Protein AF-A0A5N6MD51-F1 (afdb_monomer)

Sequence (150 aa):
MADLRFVHDHNMTAFLGEPSAKHSEFKSMIEGLILSPVNYAIMEYPLIVTSFIQDFWSTVEESTDADGNVNIVGRIQGQSITITEQIIRDCLHFGDKDTDPVELDQDLVNRTVYQMGHEGAYPPTEKKLLHPYWRYLAH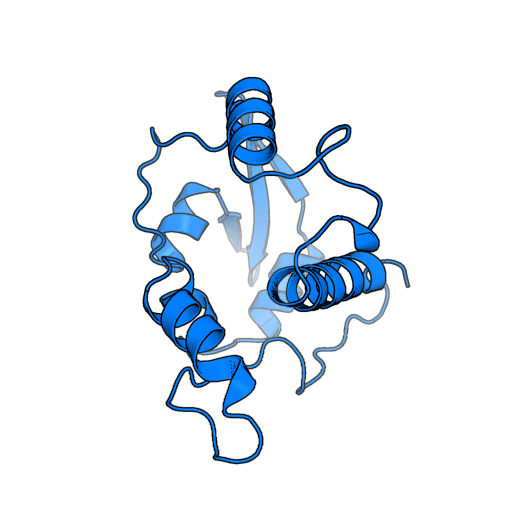VLLELISTSQG

Radius of gyration: 18.91 Å; Cα contacts (8 Å, |Δi|>4): 105; chains: 1; bounding box: 46×36×50 Å

Foldseek 3Di:
DPPDDDDPPPQDADDLDQDDPVPNVCRVVSVVCCPALQVQVRHPDDDDDPLQVCQFVVAWDWDADPVRFIWIWGDGPNHIDIHGPVNVCVVSVSVDDPPDDPDDDLVVVQVVCVVVVQDDHPPPPDLVSDDPVVSVVVVVVCVVVVVVPD

Mean predicted aligned error: 10.85 Å

pLDDT: mean 78.34, std 14.73, range [34.81, 95.31]

Solvent-accessible surface area (backbone atoms only — not comparable to full-atom values): 9387 Å² total; per-residue (Å²): 130,78,88,83,70,89,52,85,88,55,93,64,60,47,85,82,61,89,54,54,88,93,42,50,89,47,42,68,57,40,54,48,44,64,74,36,49,59,31,52,62,41,48,55,81,73,89,81,57,66,68,50,54,50,37,22,66,74,54,54,42,83,43,69,51,97,87,67,51,75,28,42,34,22,26,42,95,83,42,81,46,76,50,43,66,64,57,51,35,60,76,34,57,49,78,70,55,94,86,51,79,91,68,78,60,64,70,57,50,49,51,51,45,43,74,72,71,46,86,83,69,78,79,65,86,52,65,86,73,42,58,76,75,56,32,53,55,52,47,52,52,51,49,64,62,57,66,74,74,125

Nearest PDB structures (foldseek):
  5xy3-assembly1_k  TM=4.164E-01  e=5.180E-01  Trichomonas vaginalis
  4iuv-assembly1_B  TM=5.084E-01  e=2.355E+00  Arabidopsis thaliana
  2x5c-assembly2_B  TM=3.121E-01  e=1.422E+00  Pyrobaculum spherical virus
  8scb-assembly1_t  TM=2.545E-01  e=1.613E+00  Oryctolagus cuniculus

Organism: NCBI:txid192012

Secondary structure (DSSP, 8-state):
-------TTSS------PPPGGGGGGHHHHHHHHHSTTHHHHH------HHHHHHHHHT-EEEE-TTS-EEEEEEETTEEEEE-HHHHHHHTT----TTS-SS--HHHHHHHHHHTT--SSSS--SGGGS-HHHHHHHHHHHHHHHTT--

Structure (mmCIF, N/CA/C/O backbone):
data_AF-A0A5N6MD51-F1
#
_entry.id   AF-A0A5N6MD51-F1
#
loop_
_atom_site.group_PDB
_atom_site.id
_atom_site.type_symbol
_atom_site.label_atom_id
_atom_site.label_alt_id
_atom_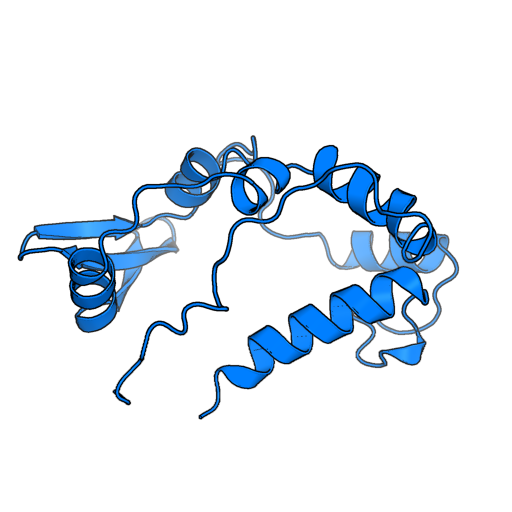site.label_comp_id
_atom_site.label_asym_id
_atom_site.label_entity_id
_atom_site.label_seq_id
_atom_site.pdbx_PDB_ins_code
_atom_site.Cartn_x
_atom_site.Cartn_y
_atom_site.Cartn_z
_atom_site.occupancy
_atom_site.B_iso_or_equiv
_atom_site.auth_seq_id
_atom_site.auth_comp_id
_atom_site.auth_asym_id
_atom_site.auth_atom_id
_atom_site.pdbx_PDB_model_num
ATOM 1 N N . MET A 1 1 ? -21.892 9.616 0.992 1.00 49.62 1 MET A N 1
ATOM 2 C CA . MET A 1 1 ? -20.849 8.861 0.272 1.00 49.62 1 MET A CA 1
ATOM 3 C C . MET A 1 1 ? -21.477 8.295 -0.982 1.00 49.62 1 MET A C 1
ATOM 5 O O . MET A 1 1 ? -22.558 7.727 -0.877 1.00 49.62 1 MET A O 1
ATOM 9 N N . ALA A 1 2 ? -20.873 8.541 -2.145 1.00 48.78 2 ALA A N 1
ATOM 10 C CA . ALA A 1 2 ? -21.286 7.899 -3.387 1.00 48.78 2 ALA A CA 1
ATOM 11 C C . ALA A 1 2 ? -21.229 6.369 -3.226 1.00 48.78 2 ALA A C 1
ATOM 13 O O . ALA A 1 2 ? -20.477 5.863 -2.394 1.00 48.78 2 ALA A O 1
ATOM 14 N N . ASP A 1 3 ? -22.057 5.657 -3.987 1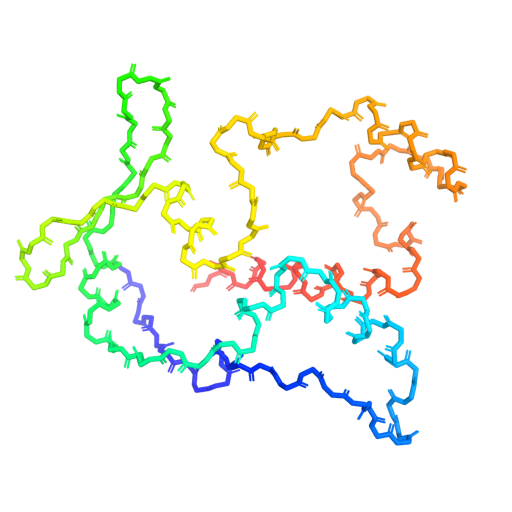.00 55.09 3 ASP A N 1
ATOM 15 C CA . ASP A 1 3 ? -22.122 4.194 -4.047 1.00 55.09 3 ASP A CA 1
ATOM 16 C C . ASP A 1 3 ? -20.775 3.651 -4.572 1.00 55.09 3 ASP A C 1
ATOM 18 O O . ASP A 1 3 ? -20.604 3.442 -5.773 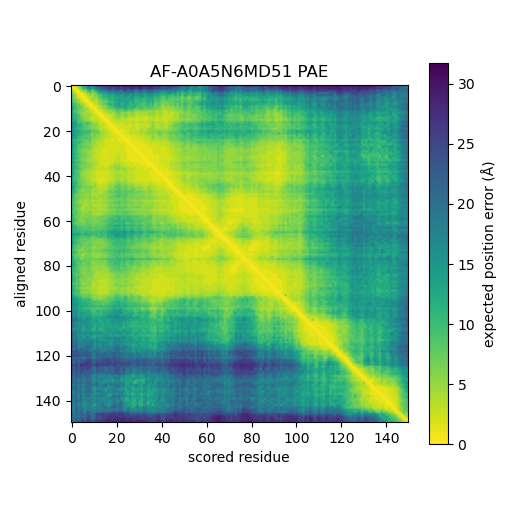1.00 55.09 3 ASP A O 1
ATOM 22 N N . LEU A 1 4 ? -19.775 3.529 -3.687 1.00 58.44 4 LEU A N 1
ATOM 23 C CA . LEU A 1 4 ? -18.434 3.040 -4.009 1.00 58.44 4 LEU A CA 1
ATOM 24 C C . LEU A 1 4 ? -18.545 1.563 -4.388 1.00 58.44 4 LEU A C 1
ATOM 26 O O . LEU A 1 4 ? -18.699 0.684 -3.537 1.00 58.44 4 LEU A O 1
ATOM 30 N N . ARG A 1 5 ? -18.500 1.289 -5.693 1.00 64.38 5 ARG A N 1
ATOM 31 C CA . ARG A 1 5 ? -18.560 -0.070 -6.232 1.00 64.38 5 ARG A CA 1
ATOM 32 C C . ARG A 1 5 ? -17.159 -0.623 -6.408 1.00 64.38 5 ARG A C 1
ATOM 34 O O . ARG A 1 5 ? -16.307 0.012 -7.022 1.00 64.38 5 ARG A O 1
ATOM 41 N N . PHE A 1 6 ? -16.959 -1.852 -5.944 1.00 64.56 6 PHE A N 1
ATOM 42 C CA . PHE A 1 6 ? -15.800 -2.635 -6.346 1.00 64.56 6 PHE A CA 1
ATOM 43 C C . PHE A 1 6 ? -15.907 -2.946 -7.835 1.00 64.56 6 PHE A C 1
ATOM 45 O O . PHE A 1 6 ? -16.772 -3.709 -8.268 1.00 64.56 6 PHE A O 1
ATOM 52 N N . VAL A 1 7 ? -15.034 -2.330 -8.623 1.00 71.38 7 VAL A N 1
ATOM 53 C CA . VAL A 1 7 ? -14.847 -2.693 -10.025 1.00 71.38 7 VAL A CA 1
ATOM 54 C C . VAL A 1 7 ? -13.905 -3.886 -10.053 1.00 71.38 7 VAL A C 1
ATOM 56 O O . VAL A 1 7 ? -12.814 -3.824 -9.497 1.00 71.38 7 VAL A O 1
ATOM 59 N N . HIS A 1 8 ? -14.328 -4.967 -10.702 1.00 66.12 8 HIS A N 1
ATOM 60 C CA . HIS A 1 8 ? -13.552 -6.206 -10.813 1.00 66.12 8 HIS A CA 1
ATOM 61 C C . HIS A 1 8 ? -12.150 -6.036 -11.426 1.00 66.12 8 HIS A C 1
ATOM 63 O O . HIS A 1 8 ? -11.263 -6.824 -11.123 1.00 66.12 8 HIS A O 1
ATOM 69 N N . ASP A 1 9 ? -11.955 -4.995 -12.238 1.00 69.94 9 ASP A N 1
ATOM 70 C CA . ASP A 1 9 ? -10.680 -4.671 -12.886 1.00 69.94 9 ASP A CA 1
ATOM 71 C C . ASP A 1 9 ? -9.747 -3.815 -12.003 1.00 69.94 9 ASP A C 1
ATOM 73 O O . ASP A 1 9 ? -8.621 -3.509 -12.394 1.00 69.94 9 ASP A O 1
ATOM 77 N N . HIS A 1 10 ? -10.196 -3.395 -10.815 1.00 66.00 10 HIS A N 1
ATOM 78 C CA . HIS A 1 10 ? -9.389 -2.648 -9.847 1.00 66.00 10 HIS A CA 1
ATOM 79 C C . HIS A 1 10 ? -8.916 -3.562 -8.712 1.00 66.00 10 HIS A C 1
ATOM 81 O O . HIS A 1 10 ? -9.602 -4.508 -8.333 1.00 66.00 10 HIS A O 1
ATOM 87 N N . ASN A 1 11 ? -7.739 -3.264 -8.151 1.00 67.06 11 ASN A N 1
ATOM 88 C CA . ASN A 1 11 ? -7.099 -4.048 -7.083 1.00 67.06 11 ASN A CA 1
ATOM 89 C C . ASN A 1 11 ? -6.838 -5.520 -7.455 1.00 67.06 11 ASN A C 1
ATOM 91 O O . ASN A 1 11 ? -6.854 -6.399 -6.595 1.00 67.06 11 ASN A O 1
ATOM 95 N N . MET A 1 12 ? -6.611 -5.795 -8.742 1.00 75.75 12 MET A N 1
ATOM 96 C CA . MET A 1 12 ? -6.162 -7.107 -9.191 1.00 75.75 12 MET A CA 1
ATOM 97 C C . MET A 1 12 ? -4.696 -7.316 -8.827 1.00 75.75 12 MET A C 1
ATOM 99 O O . MET A 1 12 ? -3.877 -6.404 -8.954 1.00 75.75 12 MET A O 1
ATOM 103 N N . THR A 1 13 ? -4.360 -8.541 -8.442 1.00 80.75 13 THR A N 1
ATOM 104 C CA . THR A 1 13 ? -2.966 -8.942 -8.289 1.00 80.75 13 THR A CA 1
ATOM 105 C C . THR A 1 13 ? -2.306 -9.043 -9.651 1.00 80.75 13 THR A C 1
ATOM 107 O O . THR A 1 13 ? -2.931 -9.446 -10.640 1.00 80.75 13 THR A O 1
ATOM 110 N N . ALA A 1 14 ? -1.034 -8.666 -9.718 1.00 85.00 14 ALA A N 1
ATOM 111 C CA . ALA A 1 14 ? -0.267 -8.776 -10.946 1.00 85.00 14 ALA A CA 1
ATOM 112 C C . ALA A 1 14 ? 0.702 -9.951 -10.862 1.00 85.00 14 ALA A C 1
ATOM 114 O O . ALA A 1 14 ? 1.362 -10.180 -9.852 1.00 85.00 14 ALA A O 1
ATOM 115 N N . PHE A 1 15 ? 0.831 -10.671 -11.972 1.00 85.25 15 PHE A N 1
ATOM 116 C CA . PHE A 1 15 ? 1.902 -11.637 -12.138 1.00 85.25 15 PHE A CA 1
ATOM 117 C C . PHE A 1 15 ? 3.141 -10.930 -12.693 1.00 85.25 15 PHE A C 1
ATOM 119 O O . PHE A 1 15 ? 3.155 -10.497 -13.847 1.00 85.25 15 PHE A O 1
ATOM 126 N N . LEU A 1 16 ? 4.189 -10.826 -11.876 1.00 87.94 16 LEU A N 1
ATOM 127 C CA . LEU A 1 16 ? 5.470 -10.237 -12.264 1.00 87.94 16 LEU A CA 1
ATOM 128 C C . LEU A 1 16 ? 6.402 -11.318 -12.832 1.00 87.94 16 LEU A C 1
ATOM 130 O O . LEU A 1 16 ? 7.350 -11.752 -12.185 1.00 87.94 16 LEU A O 1
ATOM 134 N N . GLY A 1 17 ? 6.097 -11.793 -14.040 1.00 86.69 17 GLY A N 1
ATOM 135 C CA . GLY A 1 17 ? 6.915 -12.763 -14.777 1.00 86.69 17 GLY A CA 1
ATOM 136 C C . GLY A 1 17 ? 7.556 -12.180 -16.033 1.00 86.69 17 GLY A C 1
ATOM 137 O O . GLY A 1 17 ? 7.369 -11.012 -16.359 1.00 86.69 17 GLY A O 1
ATOM 138 N N . GLU A 1 18 ? 8.304 -12.999 -16.773 1.00 89.25 18 GLU A N 1
ATOM 139 C CA . GLU A 1 18 ? 8.960 -12.525 -17.995 1.00 89.25 18 GLU A CA 1
ATOM 140 C C . GLU A 1 18 ? 7.920 -12.022 -19.019 1.00 89.25 18 GLU A C 1
ATOM 142 O O . GLU A 1 18 ? 6.983 -12.756 -19.359 1.00 89.25 18 GLU A O 1
ATOM 147 N N . PRO A 1 19 ? 8.039 -10.771 -19.506 1.00 87.62 19 PRO A N 1
ATOM 148 C CA . PRO A 1 19 ? 7.055 -10.221 -20.423 1.00 87.62 19 PRO A CA 1
ATOM 149 C C . PRO A 1 19 ? 7.121 -10.921 -21.782 1.00 87.62 19 PRO A C 1
ATOM 151 O O . PRO A 1 19 ? 8.177 -11.349 -22.247 1.00 87.62 19 PRO A O 1
ATOM 154 N N . SER A 1 20 ? 5.975 -10.996 -22.464 1.00 90.31 20 SER A N 1
ATOM 155 C CA . SER A 1 20 ? 5.907 -11.560 -23.817 1.00 90.31 20 SER A CA 1
ATOM 156 C C . SER A 1 20 ? 6.782 -10.784 -24.811 1.00 90.31 20 SER A C 1
ATOM 158 O O . SER A 1 20 ? 7.064 -9.605 -24.610 1.00 90.31 20 SER A O 1
ATOM 160 N N . ALA A 1 21 ? 7.110 -11.393 -25.956 1.00 90.69 21 ALA A N 1
ATOM 161 C CA . ALA A 1 21 ? 7.893 -10.736 -27.009 1.00 90.69 21 ALA A CA 1
ATOM 162 C C . ALA A 1 21 ? 7.297 -9.396 -27.492 1.00 90.69 21 ALA A C 1
ATOM 164 O O . ALA A 1 21 ? 8.039 -8.517 -27.914 1.00 90.69 21 ALA A O 1
ATOM 165 N N . LYS A 1 22 ? 5.969 -9.216 -27.402 1.00 89.88 22 LYS A N 1
ATOM 166 C CA . LYS A 1 22 ? 5.280 -7.959 -27.755 1.00 89.88 22 LYS A CA 1
ATOM 167 C C . LYS A 1 22 ? 5.488 -6.826 -26.744 1.00 89.88 22 LYS A C 1
ATOM 169 O O . LYS A 1 22 ? 5.122 -5.700 -27.045 1.00 89.88 22 LYS A O 1
ATOM 174 N N . HIS A 1 23 ? 5.995 -7.156 -25.561 1.00 86.31 23 HIS A N 1
ATOM 175 C CA . HIS A 1 23 ? 6.102 -6.294 -24.385 1.00 86.31 23 HIS A CA 1
ATOM 176 C C . HIS A 1 23 ? 7.501 -6.373 -23.754 1.00 86.31 23 HIS A C 1
ATOM 178 O O . HIS A 1 23 ? 7.687 -6.072 -22.574 1.00 86.31 23 HIS A O 1
ATOM 184 N N . SER A 1 24 ? 8.494 -6.815 -24.533 1.00 88.94 24 SER A N 1
ATOM 185 C CA . SER A 1 24 ? 9.877 -7.010 -24.086 1.00 88.94 24 SER A CA 1
ATOM 186 C C . SER A 1 24 ? 10.523 -5.735 -23.526 1.00 88.94 24 SER A C 1
ATOM 188 O O . SER A 1 24 ? 11.407 -5.810 -22.675 1.00 88.94 24 SER A O 1
ATOM 190 N N . GLU A 1 25 ? 10.036 -4.566 -23.939 1.00 86.75 25 GLU A N 1
ATOM 191 C CA . GLU A 1 25 ? 10.444 -3.249 -23.458 1.00 86.75 25 GLU A CA 1
ATOM 192 C C . G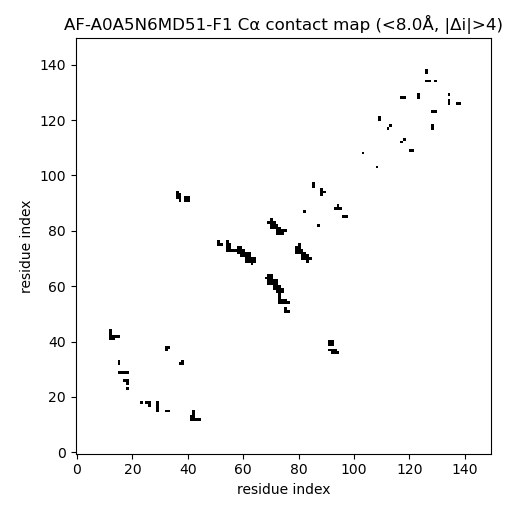LU A 1 25 ? 10.175 -3.027 -21.959 1.00 86.75 25 GLU A C 1
ATOM 194 O O . GLU A 1 25 ? 10.818 -2.178 -21.346 1.00 86.75 25 GLU A O 1
ATOM 199 N N . PHE A 1 26 ? 9.277 -3.807 -21.348 1.00 84.94 26 PHE A N 1
ATOM 200 C CA . PHE A 1 26 ? 8.946 -3.714 -19.922 1.00 84.94 26 PHE A CA 1
ATOM 201 C C . PHE A 1 26 ? 9.777 -4.640 -19.031 1.00 84.94 26 PHE A C 1
ATOM 203 O O . PHE A 1 26 ? 9.583 -4.647 -17.816 1.00 84.94 26 PHE A O 1
ATOM 210 N N . LYS A 1 27 ? 10.710 -5.414 -19.600 1.00 88.50 27 LYS A N 1
ATOM 211 C CA . LYS A 1 27 ? 11.491 -6.406 -18.849 1.00 88.50 27 LYS A CA 1
ATOM 212 C C . LYS A 1 27 ? 12.219 -5.800 -17.648 1.00 88.50 27 LYS A C 1
ATOM 214 O O . LYS A 1 27 ? 12.072 -6.304 -16.542 1.00 88.50 27 LYS A O 1
ATOM 219 N N . SER A 1 28 ? 12.914 -4.682 -17.843 1.00 85.88 28 SER A N 1
ATOM 220 C CA . SER A 1 28 ? 13.648 -3.999 -16.769 1.00 85.88 28 SER A CA 1
ATOM 221 C C . SER A 1 28 ? 12.734 -3.470 -15.662 1.00 85.88 28 SER A C 1
ATOM 223 O O . SER A 1 28 ? 13.100 -3.489 -14.491 1.00 85.88 28 SER A O 1
ATOM 225 N N . MET A 1 29 ? 11.530 -3.015 -16.018 1.00 86.75 29 MET A N 1
ATOM 226 C CA . MET A 1 29 ? 10.535 -2.559 -15.051 1.00 86.75 29 MET A CA 1
ATOM 227 C C . MET A 1 29 ? 10.021 -3.727 -14.209 1.00 86.75 29 MET A C 1
ATOM 229 O O . MET A 1 29 ? 9.941 -3.602 -12.993 1.00 86.75 29 MET A O 1
ATOM 233 N N . ILE A 1 30 ? 9.718 -4.867 -14.836 1.00 88.94 30 ILE A N 1
ATOM 234 C CA . ILE A 1 30 ? 9.275 -6.067 -14.119 1.00 88.94 30 ILE A CA 1
ATOM 235 C C . ILE A 1 30 ? 10.384 -6.585 -13.200 1.00 88.94 30 ILE A C 1
ATOM 237 O O . ILE A 1 30 ? 10.120 -6.845 -12.031 1.00 88.94 30 ILE A O 1
ATOM 241 N N . GLU A 1 31 ? 11.626 -6.667 -13.683 1.00 90.56 31 GLU A N 1
ATOM 242 C CA . GLU A 1 31 ? 12.786 -7.030 -12.857 1.00 90.56 31 GLU A CA 1
ATOM 243 C C . GLU A 1 31 ? 12.941 -6.080 -11.660 1.00 90.56 31 GLU A C 1
ATOM 245 O O . GLU A 1 31 ? 13.149 -6.532 -10.535 1.00 90.56 31 GLU A O 1
ATOM 250 N N . GLY A 1 32 ? 12.763 -4.773 -11.875 1.00 89.19 32 GLY A N 1
ATOM 251 C CA . GLY A 1 32 ? 12.764 -3.779 -10.804 1.00 89.19 32 GLY A CA 1
ATOM 252 C C . GLY A 1 32 ? 11.656 -4.004 -9.773 1.00 89.19 32 GLY A C 1
ATOM 253 O O . GLY A 1 32 ? 11.926 -3.956 -8.576 1.00 89.19 32 GLY A O 1
ATOM 254 N N . LEU A 1 33 ? 10.429 -4.295 -10.213 1.00 90.25 33 LEU A N 1
ATOM 255 C CA . LEU A 1 33 ? 9.303 -4.571 -9.315 1.00 90.25 33 LEU A CA 1
ATOM 256 C C . LEU A 1 33 ? 9.512 -5.859 -8.512 1.00 90.25 33 LEU A C 1
ATOM 258 O O . LEU A 1 33 ? 9.263 -5.852 -7.311 1.00 90.25 33 LEU A O 1
ATOM 262 N N . ILE A 1 34 ? 10.036 -6.924 -9.130 1.00 90.25 34 ILE A N 1
ATOM 263 C CA . ILE A 1 34 ? 10.361 -8.190 -8.447 1.00 90.25 34 ILE A CA 1
ATOM 264 C C . ILE A 1 34 ? 11.383 -7.970 -7.323 1.00 90.25 34 ILE A C 1
ATOM 266 O O . ILE A 1 34 ? 11.275 -8.579 -6.259 1.00 90.25 34 ILE A O 1
ATOM 270 N N . LEU A 1 35 ? 12.381 -7.114 -7.560 1.00 90.06 35 LEU A N 1
ATOM 271 C CA . LEU A 1 35 ? 13.429 -6.803 -6.583 1.00 90.06 35 LEU A CA 1
ATOM 272 C C . LEU A 1 35 ? 12.993 -5.776 -5.530 1.00 90.06 35 LEU A C 1
ATOM 274 O O . LEU A 1 35 ? 13.672 -5.616 -4.518 1.00 90.06 35 LEU A O 1
ATOM 278 N N . SER A 1 36 ? 11.898 -5.057 -5.771 1.00 88.75 36 SER A N 1
ATOM 279 C CA . SER A 1 36 ? 11.429 -4.006 -4.875 1.00 88.75 36 SER A CA 1
ATOM 280 C C . SER A 1 36 ? 10.699 -4.570 -3.646 1.00 88.75 36 SER A C 1
ATOM 282 O O . SER A 1 36 ? 10.047 -5.612 -3.746 1.00 88.75 36 SER A O 1
ATOM 284 N N . PRO A 1 37 ? 10.706 -3.855 -2.505 1.00 86.50 37 PRO A N 1
ATOM 285 C CA . PRO A 1 37 ? 9.933 -4.246 -1.323 1.00 86.50 37 PRO A CA 1
ATOM 286 C C . PRO A 1 37 ? 8.421 -4.354 -1.567 1.00 86.50 37 PRO A C 1
ATOM 288 O O . PRO A 1 37 ? 7.732 -5.103 -0.886 1.00 86.50 37 PRO A O 1
ATOM 291 N N . VAL A 1 38 ? 7.891 -3.653 -2.578 1.00 87.44 38 VAL A N 1
ATOM 292 C CA . VAL A 1 38 ? 6.457 -3.680 -2.911 1.00 87.44 38 VAL A CA 1
ATOM 293 C C . VAL A 1 38 ? 6.028 -4.934 -3.679 1.00 87.44 38 VAL A C 1
ATOM 295 O O . VAL A 1 38 ? 4.839 -5.113 -3.930 1.00 87.44 38 VAL A O 1
ATOM 298 N N . ASN A 1 39 ? 6.964 -5.819 -4.041 1.00 91.62 39 ASN A N 1
ATOM 299 C CA . ASN A 1 39 ? 6.686 -7.045 -4.789 1.00 91.62 39 ASN A CA 1
ATOM 300 C C . ASN A 1 39 ? 5.570 -7.885 -4.144 1.00 91.62 39 ASN A C 1
ATOM 302 O O . ASN A 1 39 ? 4.622 -8.300 -4.812 1.00 91.62 39 ASN A O 1
ATOM 306 N N . TYR A 1 40 ? 5.650 -8.080 -2.824 1.00 91.06 40 TYR A N 1
ATOM 307 C CA . TYR A 1 40 ? 4.649 -8.840 -2.082 1.00 91.06 40 TYR A CA 1
ATOM 308 C C . TYR A 1 40 ? 3.257 -8.207 -2.206 1.00 91.06 40 TYR A C 1
ATOM 310 O O . TYR A 1 40 ? 2.312 -8.885 -2.591 1.00 91.06 40 TYR A O 1
ATOM 318 N N . ALA A 1 41 ? 3.146 -6.892 -1.999 1.00 88.00 41 ALA A N 1
ATOM 319 C CA . ALA A 1 41 ? 1.884 -6.164 -2.129 1.00 88.00 41 ALA A CA 1
ATOM 320 C C . ALA A 1 41 ? 1.249 -6.269 -3.531 1.00 88.00 41 ALA A C 1
ATOM 322 O O . ALA A 1 41 ? 0.031 -6.194 -3.662 1.00 88.00 41 ALA A O 1
ATOM 323 N N . ILE A 1 42 ? 2.065 -6.431 -4.578 1.00 88.69 42 ILE A N 1
ATOM 324 C CA . ILE A 1 42 ? 1.602 -6.530 -5.968 1.00 88.69 42 ILE A CA 1
ATOM 325 C C . ILE A 1 42 ? 1.112 -7.945 -6.308 1.00 88.69 42 ILE A C 1
ATOM 327 O O . ILE A 1 42 ? 0.128 -8.103 -7.038 1.00 88.69 42 ILE A O 1
ATOM 331 N N . MET A 1 43 ? 1.827 -8.971 -5.841 1.00 90.31 43 MET A N 1
ATOM 332 C CA . MET A 1 43 ? 1.579 -10.361 -6.240 1.00 90.31 43 MET A CA 1
ATOM 333 C C . MET A 1 43 ? 0.638 -11.115 -5.299 1.00 90.31 43 MET A C 1
ATOM 335 O O . MET A 1 43 ? 0.007 -12.082 -5.729 1.00 90.31 43 MET A O 1
ATOM 339 N N . GLU A 1 44 ? 0.557 -10.711 -4.031 1.00 89.12 44 GLU A N 1
ATOM 340 C CA . GLU A 1 44 ? -0.200 -11.437 -3.013 1.00 89.12 44 GLU A CA 1
ATOM 341 C C . GLU A 1 44 ? -1.699 -11.407 -3.309 1.00 89.12 44 GLU A C 1
ATOM 343 O O . GLU A 1 44 ? -2.269 -10.339 -3.516 1.00 89.12 44 GLU A O 1
ATOM 348 N N . TYR A 1 45 ? -2.349 -12.575 -3.288 1.00 86.81 45 TYR A N 1
ATOM 349 C CA . TYR A 1 45 ? -3.787 -12.735 -3.532 1.00 86.81 45 TYR A CA 1
ATOM 350 C C . TYR A 1 45 ? -4.519 -13.077 -2.228 1.00 86.81 45 TYR A C 1
ATOM 352 O O . TYR A 1 45 ? -4.853 -14.244 -1.991 1.00 86.81 45 TYR A O 1
ATOM 360 N N . PRO A 1 46 ? -4.762 -12.084 -1.351 1.00 84.62 46 PRO A N 1
ATOM 361 C CA . PRO A 1 46 ? -5.443 -12.329 -0.094 1.00 84.62 46 PRO A CA 1
ATOM 362 C C . PRO A 1 46 ? -6.924 -12.641 -0.329 1.00 84.62 46 PRO A C 1
ATOM 364 O O . PRO A 1 46 ? -7.534 -12.238 -1.322 1.00 84.62 46 PRO A O 1
ATOM 367 N N . LEU A 1 47 ? -7.543 -13.316 0.638 1.00 86.31 47 LEU A N 1
ATOM 368 C CA . LEU A 1 47 ? -8.992 -13.480 0.652 1.00 86.31 47 LEU A CA 1
ATOM 369 C C . LEU A 1 47 ? -9.664 -12.124 0.904 1.00 86.31 47 LEU A C 1
ATOM 371 O O . LEU A 1 47 ? -9.615 -11.586 2.010 1.00 86.31 47 LEU A O 1
ATOM 375 N N . ILE A 1 48 ? -10.331 -11.594 -0.118 1.00 83.69 48 ILE A N 1
ATOM 376 C CA . ILE A 1 48 ? -11.051 -10.323 -0.030 1.00 83.69 48 ILE A CA 1
ATOM 377 C C . ILE A 1 48 ? -12.467 -10.572 0.496 1.00 83.69 48 ILE A C 1
ATOM 379 O O . ILE A 1 48 ? -13.284 -11.227 -0.153 1.00 83.69 48 ILE A O 1
ATOM 383 N N . VAL A 1 49 ? -12.777 -10.001 1.661 1.00 89.81 49 VAL A N 1
ATOM 384 C CA . VAL A 1 49 ? -14.125 -10.010 2.245 1.00 89.81 49 VAL A CA 1
ATOM 385 C C . VAL A 1 49 ? -14.744 -8.627 2.069 1.00 89.81 49 VAL A C 1
ATOM 387 O O . VAL A 1 49 ? -14.527 -7.722 2.872 1.00 89.81 49 VAL A O 1
ATOM 390 N N . THR A 1 50 ? -15.521 -8.447 0.999 1.00 85.88 50 THR A N 1
ATOM 391 C CA . THR A 1 50 ? -16.074 -7.138 0.607 1.00 85.88 50 THR A CA 1
ATOM 392 C C . THR A 1 50 ? -16.892 -6.469 1.711 1.00 85.88 50 THR A C 1
ATOM 394 O O . THR A 1 50 ? -16.787 -5.258 1.884 1.00 85.88 50 THR A O 1
ATOM 397 N N . SER A 1 51 ? -17.656 -7.240 2.492 1.00 88.94 51 SER A N 1
ATOM 398 C CA . SER A 1 51 ? -18.435 -6.701 3.612 1.00 88.94 51 SER A CA 1
ATOM 399 C C . SER A 1 51 ? -17.552 -6.086 4.695 1.00 88.94 51 SER A C 1
ATOM 401 O O . SER A 1 51 ? -17.899 -5.044 5.230 1.00 88.94 51 SER A O 1
ATOM 403 N N . PHE A 1 52 ? -16.384 -6.670 4.984 1.00 91.50 52 PHE A N 1
ATOM 404 C CA . PHE A 1 52 ? -15.466 -6.126 5.990 1.00 91.50 52 PHE A CA 1
ATOM 405 C C . PHE A 1 52 ? -14.870 -4.806 5.528 1.00 91.50 52 PHE A C 1
ATOM 407 O O . PHE A 1 52 ? -14.743 -3.873 6.314 1.00 91.50 52 PHE A O 1
ATOM 414 N N . ILE A 1 53 ? -14.532 -4.724 4.242 1.00 88.38 53 ILE A N 1
ATOM 415 C CA . ILE A 1 53 ? -13.977 -3.508 3.660 1.00 88.38 53 ILE A CA 1
ATOM 416 C C . ILE A 1 53 ? -15.037 -2.399 3.655 1.00 88.38 53 ILE A C 1
ATOM 418 O O . ILE A 1 53 ? -14.747 -1.274 4.048 1.00 88.38 53 ILE A O 1
ATOM 422 N N . GLN A 1 54 ? -16.275 -2.716 3.269 1.00 88.56 54 GLN A N 1
ATOM 423 C CA . GLN A 1 54 ? -17.388 -1.765 3.303 1.00 88.56 54 GLN A CA 1
ATOM 424 C C . GLN A 1 54 ? -17.692 -1.279 4.721 1.00 88.56 54 GLN A C 1
ATOM 426 O O . GLN A 1 54 ? -17.788 -0.070 4.924 1.00 88.56 54 GLN A O 1
ATOM 431 N N . ASP A 1 55 ? -17.791 -2.192 5.692 1.00 90.56 55 ASP A N 1
ATOM 432 C CA . ASP A 1 55 ? -17.992 -1.845 7.101 1.00 90.56 55 ASP A CA 1
ATOM 433 C C . ASP A 1 55 ? -16.891 -0.887 7.570 1.00 90.56 55 ASP A C 1
ATOM 435 O O . ASP A 1 55 ? -17.198 0.204 8.055 1.00 90.56 55 ASP A O 1
ATOM 439 N N . PHE A 1 56 ? -15.624 -1.245 7.330 1.00 92.50 56 PHE A N 1
ATOM 440 C CA . PHE A 1 56 ? -14.476 -0.444 7.746 1.00 92.50 56 PHE A CA 1
ATOM 441 C C . PHE A 1 56 ? -14.518 0.972 7.163 1.00 92.50 56 PHE A C 1
ATOM 443 O O . PHE A 1 56 ? -14.471 1.944 7.918 1.00 92.50 56 PHE A O 1
ATOM 450 N N . TRP A 1 57 ? -14.659 1.100 5.838 1.00 90.00 57 TRP A N 1
ATOM 451 C CA . TRP A 1 57 ? -14.681 2.404 5.164 1.00 90.00 57 TRP A CA 1
ATOM 452 C C . TRP A 1 57 ? -15.926 3.233 5.489 1.00 90.00 57 TRP A C 1
ATOM 454 O O . TRP A 1 57 ? -15.878 4.457 5.394 1.00 90.00 57 TRP A O 1
ATOM 464 N N . SER A 1 58 ? -17.035 2.602 5.888 1.00 90.00 58 SER A N 1
ATOM 465 C CA . SER A 1 58 ? -18.261 3.319 6.256 1.00 90.00 58 SER A CA 1
ATOM 466 C C . SER A 1 58 ? -18.154 4.078 7.581 1.00 90.00 58 SER A C 1
ATOM 468 O O . SER A 1 58 ? -18.903 5.030 7.799 1.00 90.00 58 SER A O 1
ATOM 470 N N . THR A 1 59 ? -17.232 3.675 8.459 1.00 92.00 59 THR A N 1
ATOM 471 C CA . THR A 1 59 ? -17.045 4.275 9.788 1.00 92.00 59 THR A CA 1
ATOM 472 C C . THR A 1 59 ? -15.618 4.769 10.006 1.00 92.00 59 THR A C 1
ATOM 474 O O . THR A 1 59 ? -15.178 4.856 11.152 1.00 92.00 59 THR A O 1
ATOM 477 N N . VAL A 1 60 ? -14.864 4.961 8.925 1.00 94.38 60 VAL A N 1
ATOM 478 C CA . VAL A 1 60 ? -13.451 5.309 9.008 1.00 94.38 60 VAL A CA 1
ATOM 479 C C . VAL A 1 60 ? -13.283 6.745 9.500 1.00 94.38 60 VAL A C 1
ATOM 481 O O . VAL A 1 60 ? -13.955 7.658 9.019 1.00 94.38 60 VAL A O 1
ATOM 484 N N . GLU A 1 61 ? -12.368 6.945 10.436 1.00 93.00 61 GLU A N 1
ATOM 485 C CA . GLU A 1 61 ? -11.993 8.243 10.981 1.00 93.00 61 GLU A CA 1
ATOM 486 C C . GLU A 1 61 ? -10.474 8.303 11.173 1.00 93.00 61 GLU A C 1
ATOM 488 O O . GLU A 1 61 ? -9.812 7.298 11.451 1.00 93.00 61 GLU A O 1
ATOM 493 N N . GLU A 1 62 ? -9.914 9.497 11.006 1.00 94.00 62 GLU A N 1
ATOM 494 C CA . GLU A 1 62 ? -8.524 9.774 11.355 1.00 94.00 62 GLU A CA 1
ATOM 495 C C . GLU A 1 62 ? -8.396 9.918 12.877 1.00 94.00 62 GLU A C 1
ATOM 497 O O . GLU A 1 62 ? -9.233 10.546 13.528 1.00 94.00 62 GLU A O 1
ATOM 502 N N . SER A 1 63 ? -7.337 9.349 13.449 1.00 92.81 63 SER A N 1
ATOM 503 C CA . SER A 1 63 ? -7.017 9.451 14.870 1.00 92.81 63 SER A CA 1
ATOM 504 C C . SER A 1 63 ? -5.536 9.731 15.050 1.00 92.81 63 SER A C 1
ATOM 506 O O . SER A 1 63 ? -4.700 8.967 14.582 1.00 92.81 63 SER A O 1
ATOM 508 N N . THR A 1 64 ? -5.197 10.760 15.816 1.00 93.88 64 THR A N 1
ATOM 509 C CA . THR A 1 64 ? -3.817 11.007 16.248 1.00 93.88 64 THR A CA 1
ATOM 510 C C . THR A 1 64 ? -3.583 10.366 17.612 1.00 93.88 64 THR A C 1
ATOM 512 O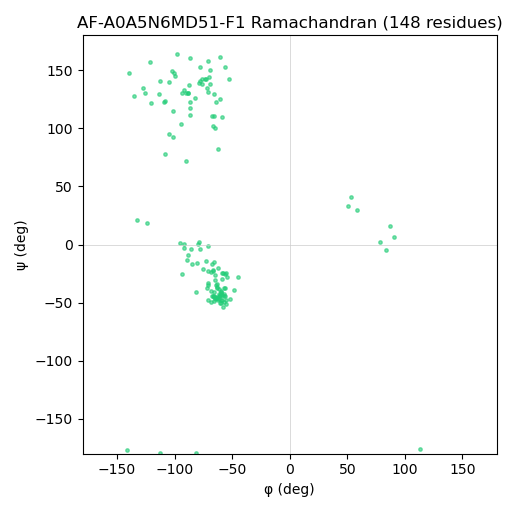 O . THR A 1 64 ? -4.402 10.535 18.519 1.00 93.88 64 THR A O 1
ATOM 515 N N . ASP A 1 65 ? -2.502 9.604 17.761 1.00 88.19 65 ASP A N 1
ATOM 516 C CA . ASP A 1 65 ? -2.119 9.037 19.056 1.00 88.19 65 ASP A CA 1
ATOM 517 C C . ASP A 1 65 ? -1.355 10.042 19.943 1.00 88.19 65 ASP A C 1
ATOM 519 O O . ASP A 1 65 ? -1.161 11.207 19.593 1.00 88.19 65 ASP A O 1
ATOM 523 N N . ALA A 1 66 ? -0.965 9.601 21.143 1.00 88.12 66 ALA A N 1
ATOM 524 C CA . ALA A 1 66 ? -0.264 10.442 22.114 1.00 88.12 66 ALA A CA 1
ATOM 525 C C . ALA A 1 66 ? 1.147 10.858 21.658 1.00 88.12 66 ALA A C 1
ATOM 527 O O . ALA A 1 66 ? 1.659 11.870 22.139 1.00 88.12 66 ALA A O 1
ATOM 528 N N . ASP A 1 67 ? 1.742 10.096 20.742 1.00 85.19 67 ASP A N 1
ATOM 529 C CA . ASP A 1 67 ? 3.078 10.326 20.197 1.00 85.19 67 ASP A CA 1
ATOM 530 C C . ASP A 1 67 ? 3.029 11.188 18.920 1.00 85.19 67 ASP A C 1
ATOM 532 O O . ASP A 1 67 ? 4.066 11.594 18.398 1.00 85.19 67 ASP A O 1
ATOM 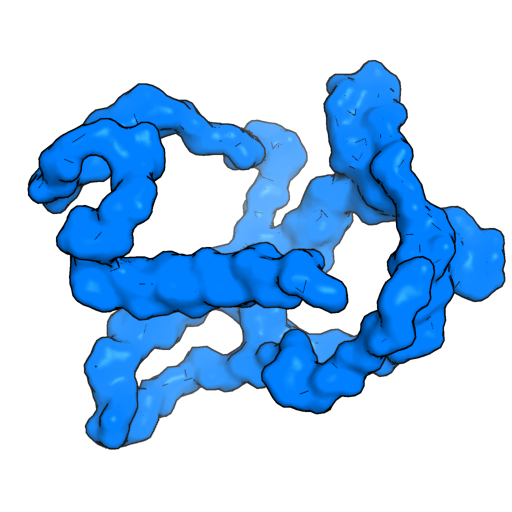536 N N . GLY A 1 68 ? 1.824 11.546 18.462 1.00 85.62 68 GLY A N 1
ATOM 537 C CA . GLY A 1 68 ? 1.591 12.390 17.294 1.00 85.62 68 GLY A CA 1
ATOM 538 C C . GLY A 1 68 ? 1.453 11.616 15.984 1.00 85.62 68 GLY A C 1
ATOM 539 O O . GLY A 1 68 ? 1.340 12.251 14.934 1.00 85.62 68 GLY A O 1
ATOM 540 N N . ASN A 1 69 ? 1.426 10.280 16.013 1.00 86.75 69 ASN A N 1
ATOM 541 C CA . ASN A 1 69 ? 1.273 9.486 14.799 1.00 86.75 69 ASN A CA 1
ATOM 542 C C . ASN A 1 69 ? -0.188 9.463 14.354 1.00 86.75 69 ASN A C 1
ATOM 544 O O . ASN A 1 69 ? -1.117 9.327 15.159 1.00 86.75 69 ASN A O 1
ATOM 548 N N . VAL A 1 70 ? -0.383 9.573 13.043 1.00 89.81 70 VAL A N 1
ATOM 549 C CA . VAL A 1 70 ? -1.700 9.516 12.415 1.00 89.81 70 VAL A CA 1
ATOM 550 C C . VAL A 1 70 ? -2.057 8.062 12.134 1.00 89.81 70 VAL A C 1
ATOM 552 O O . VAL A 1 70 ? -1.349 7.350 11.428 1.00 89.81 70 VAL A O 1
ATOM 555 N N . ASN A 1 71 ? -3.187 7.636 12.679 1.00 93.38 71 ASN A N 1
ATOM 556 C CA . ASN A 1 71 ? -3.742 6.304 12.535 1.00 93.38 71 ASN A CA 1
ATOM 557 C C . ASN A 1 71 ? -5.136 6.386 11.917 1.00 93.38 71 ASN A C 1
ATOM 559 O O . ASN A 1 71 ? -5.835 7.396 12.029 1.00 93.38 71 ASN A O 1
ATOM 563 N N . ILE A 1 72 ? -5.568 5.288 11.306 1.00 94.75 72 ILE A N 1
ATOM 564 C CA . ILE A 1 72 ? -6.904 5.178 10.728 1.00 94.75 72 ILE A CA 1
ATOM 565 C C . ILE A 1 72 ? -7.717 4.226 11.594 1.00 94.75 72 ILE A C 1
ATOM 567 O O . ILE A 1 72 ? -7.337 3.071 11.786 1.00 94.75 72 ILE A O 1
ATOM 571 N N . VAL A 1 73 ? -8.845 4.692 12.116 1.00 94.94 73 VAL A N 1
ATOM 572 C CA . VAL A 1 73 ? -9.723 3.894 12.973 1.00 94.94 73 VAL A CA 1
ATOM 573 C C . VAL A 1 73 ? -11.036 3.660 12.248 1.00 94.94 73 VAL A C 1
ATOM 575 O O . VAL A 1 73 ? -11.663 4.590 11.764 1.00 94.94 73 VAL A O 1
ATOM 578 N N . GLY A 1 74 ? -11.470 2.409 12.176 1.00 94.25 74 GLY A N 1
ATOM 579 C CA . GLY A 1 74 ? -12.750 2.029 11.586 1.00 94.25 74 GLY A CA 1
ATOM 580 C C . GLY A 1 74 ? -13.405 0.910 12.380 1.00 94.25 74 GLY A C 1
ATOM 581 O O . GLY A 1 74 ? -12.902 0.481 13.421 1.00 94.25 74 GLY A O 1
ATOM 582 N N . ARG A 1 75 ? -14.552 0.422 11.910 1.00 95.31 75 ARG A N 1
ATOM 583 C CA . ARG A 1 75 ? -15.284 -0.670 12.550 1.00 95.31 75 ARG A CA 1
ATOM 584 C C . ARG A 1 75 ? -15.582 -1.759 11.542 1.00 95.31 75 ARG A C 1
ATOM 586 O O . ARG A 1 75 ? -16.066 -1.482 10.457 1.00 95.31 75 ARG A O 1
ATOM 593 N N . ILE A 1 76 ? -15.353 -3.003 11.934 1.00 94.44 76 ILE A N 1
ATOM 594 C CA . ILE A 1 76 ? -15.729 -4.182 11.152 1.00 94.44 76 ILE A CA 1
ATOM 595 C C . ILE A 1 76 ? -16.675 -4.999 12.019 1.00 94.44 76 ILE A C 1
ATOM 597 O O . ILE A 1 76 ? -16.320 -5.342 13.147 1.00 94.44 76 ILE A O 1
ATOM 601 N N . GLN A 1 77 ? -17.898 -5.258 11.546 1.00 92.56 77 GLN A N 1
ATOM 602 C CA . GLN A 1 77 ? -18.918 -5.989 12.314 1.00 92.56 77 GLN A CA 1
ATOM 603 C C . GLN A 1 77 ? -19.147 -5.444 13.744 1.00 92.56 77 GLN A C 1
ATOM 605 O O . GLN A 1 77 ? -19.436 -6.191 14.678 1.00 92.56 77 GLN A O 1
ATOM 610 N N . GLY A 1 78 ? -19.003 -4.128 13.933 1.00 89.25 78 GLY A N 1
ATOM 611 C CA . GLY A 1 78 ? -19.159 -3.456 15.230 1.00 89.25 78 GLY A CA 1
ATOM 612 C C . GLY A 1 78 ? -17.920 -3.467 16.135 1.00 89.25 78 GLY A C 1
ATOM 613 O O . GLY A 1 78 ? -17.937 -2.800 17.170 1.00 89.25 78 GLY A O 1
ATOM 614 N N . GLN A 1 79 ? -16.839 -4.149 15.752 1.00 95.00 79 GLN A N 1
ATOM 615 C CA . GLN A 1 79 ? -15.565 -4.120 16.466 1.00 95.00 79 GLN A CA 1
ATOM 616 C C . GLN A 1 79 ? -14.673 -2.994 15.938 1.00 95.00 79 GLN A C 1
ATOM 618 O O . GLN A 1 79 ? -14.476 -2.877 14.733 1.00 95.00 79 GLN A O 1
ATOM 623 N N . SER A 1 80 ? -14.118 -2.180 16.841 1.00 94.06 80 SER A N 1
ATOM 624 C CA . SER A 1 80 ? -13.165 -1.123 16.484 1.00 94.06 80 SER A CA 1
ATOM 625 C C . SER A 1 80 ? -11.827 -1.723 16.062 1.00 94.06 80 SER A C 1
ATOM 627 O O . SER A 1 80 ? -11.277 -2.561 16.778 1.00 94.06 80 SER A O 1
ATOM 629 N N . ILE A 1 81 ? -11.303 -1.264 14.931 1.00 94.81 81 ILE A N 1
ATOM 630 C CA . ILE A 1 81 ? -10.013 -1.652 14.363 1.00 94.81 81 ILE A CA 1
ATOM 631 C C . ILE A 1 81 ? -9.199 -0.384 14.131 1.00 94.81 81 ILE A C 1
ATOM 633 O O . ILE A 1 81 ? -9.693 0.560 13.517 1.00 94.81 81 ILE A O 1
ATOM 637 N N . THR A 1 82 ? -7.954 -0.388 14.597 1.00 94.62 82 THR A N 1
ATOM 638 C CA . THR A 1 82 ? -6.981 0.677 14.346 1.00 94.62 82 THR A CA 1
ATOM 639 C C . THR A 1 82 ? -5.925 0.151 13.388 1.00 94.62 82 THR A C 1
ATOM 641 O O . THR A 1 82 ? -5.292 -0.866 13.665 1.00 94.62 82 THR A O 1
ATOM 644 N N . ILE A 1 83 ? -5.745 0.841 12.268 1.00 94.50 83 ILE A N 1
ATOM 645 C CA . ILE A 1 83 ? -4.681 0.600 11.300 1.00 94.50 83 ILE A CA 1
ATOM 646 C C . ILE A 1 83 ? -3.612 1.664 11.530 1.00 94.50 83 ILE A C 1
ATOM 648 O O . ILE A 1 83 ? -3.864 2.856 11.345 1.00 94.50 83 ILE A O 1
ATOM 652 N N . THR A 1 84 ? -2.435 1.213 11.955 1.00 92.12 84 THR A N 1
ATOM 653 C CA . THR A 1 84 ? -1.229 2.034 12.074 1.00 92.12 84 THR A CA 1
ATOM 654 C C . THR A 1 84 ? -0.350 1.844 10.842 1.00 92.12 84 THR A C 1
ATOM 656 O O . THR A 1 84 ? -0.498 0.865 10.103 1.00 92.12 84 THR A O 1
ATOM 659 N N . GLU A 1 85 ? 0.600 2.748 10.628 1.00 89.00 85 GLU A N 1
ATOM 660 C CA . GLU A 1 85 ? 1.585 2.614 9.553 1.00 89.00 85 GLU A CA 1
ATOM 661 C C . GLU A 1 85 ? 2.387 1.306 9.656 1.00 89.00 85 GLU A C 1
ATOM 663 O O . GLU A 1 85 ? 2.537 0.590 8.664 1.00 89.00 85 GLU A O 1
ATOM 668 N N . GLN A 1 86 ? 2.837 0.943 10.862 1.00 88.50 86 GLN A N 1
ATOM 669 C CA . GLN A 1 86 ? 3.607 -0.284 11.075 1.00 88.50 86 GLN A CA 1
ATOM 670 C C . GLN A 1 86 ? 2.808 -1.539 10.695 1.00 88.50 86 GLN A C 1
ATOM 672 O O . GLN A 1 86 ? 3.360 -2.439 10.069 1.00 88.50 86 GLN A O 1
ATOM 677 N N . ILE A 1 87 ? 1.497 -1.579 10.980 1.00 92.00 87 ILE A N 1
ATOM 678 C CA . ILE A 1 87 ? 0.635 -2.693 10.548 1.00 92.00 87 ILE A CA 1
ATOM 679 C C . ILE A 1 87 ? 0.649 -2.819 9.021 1.00 92.00 87 ILE A C 1
ATOM 681 O O . ILE A 1 87 ? 0.712 -3.931 8.502 1.00 92.00 87 ILE A O 1
ATOM 685 N N . ILE A 1 88 ? 0.618 -1.702 8.288 1.00 89.94 88 ILE A N 1
ATOM 686 C CA . ILE A 1 88 ? 0.683 -1.717 6.821 1.00 89.94 88 ILE A CA 1
ATOM 687 C C . ILE A 1 88 ? 2.039 -2.257 6.354 1.00 89.94 88 ILE A C 1
ATOM 689 O O . ILE A 1 88 ? 2.074 -3.139 5.496 1.00 89.94 88 ILE A O 1
ATOM 693 N N . ARG A 1 89 ? 3.146 -1.775 6.934 1.00 89.81 89 ARG A N 1
ATOM 694 C CA . ARG A 1 89 ? 4.510 -2.235 6.604 1.00 89.81 89 ARG A CA 1
ATOM 695 C C . ARG A 1 89 ? 4.684 -3.732 6.847 1.00 89.81 89 ARG A C 1
ATOM 697 O O . ARG A 1 89 ? 5.230 -4.428 5.988 1.00 89.81 89 ARG A O 1
ATOM 704 N N . ASP A 1 90 ? 4.171 -4.219 7.972 1.00 90.50 90 ASP A N 1
ATOM 705 C CA . ASP A 1 90 ? 4.224 -5.626 8.359 1.00 90.50 90 ASP A CA 1
ATOM 706 C C . ASP A 1 90 ? 3.352 -6.482 7.438 1.00 90.50 90 ASP A C 1
ATOM 708 O O . ASP A 1 90 ? 3.827 -7.473 6.890 1.00 90.50 90 ASP A O 1
ATOM 712 N N . CYS A 1 91 ? 2.095 -6.092 7.207 1.00 91.00 91 CYS A N 1
ATOM 713 C CA . CYS A 1 91 ? 1.180 -6.843 6.349 1.00 91.00 91 CYS A CA 1
ATOM 714 C C . CYS A 1 91 ? 1.623 -6.876 4.882 1.00 91.00 91 CYS A C 1
ATOM 716 O O . CYS A 1 91 ? 1.319 -7.847 4.193 1.00 91.00 91 CYS A O 1
ATOM 718 N N . LEU A 1 92 ? 2.306 -5.835 4.397 1.00 90.31 92 LEU A N 1
ATOM 719 C CA . LEU A 1 92 ? 2.796 -5.746 3.019 1.00 90.31 92 LEU A CA 1
ATOM 720 C C . LEU A 1 92 ? 4.255 -6.196 2.854 1.00 90.31 92 LEU A C 1
ATOM 722 O O . LEU A 1 92 ? 4.769 -6.169 1.736 1.00 90.31 92 LEU A O 1
ATOM 726 N N . HIS A 1 93 ? 4.902 -6.640 3.935 1.00 91.38 93 HIS A N 1
ATOM 727 C CA . HIS A 1 93 ? 6.289 -7.112 3.958 1.00 91.38 93 HIS A CA 1
ATOM 728 C C . HIS A 1 93 ? 7.301 -6.121 3.362 1.00 91.38 93 HIS A C 1
ATOM 730 O O . HIS A 1 93 ? 8.245 -6.525 2.681 1.00 91.38 93 HIS A O 1
ATOM 736 N N . PHE A 1 94 ? 7.149 -4.824 3.643 1.00 88.38 94 PHE A N 1
ATOM 737 C CA . PHE A 1 94 ? 8.110 -3.824 3.162 1.00 88.38 94 PHE A CA 1
ATOM 738 C C . PHE A 1 94 ? 9.494 -3.973 3.809 1.00 88.38 94 PHE A C 1
ATOM 740 O O . PHE A 1 94 ? 10.498 -3.586 3.220 1.00 88.38 94 PHE A O 1
ATOM 747 N N . GLY A 1 95 ? 9.569 -4.614 4.980 1.00 84.06 95 GLY A N 1
ATOM 748 C CA . GLY A 1 95 ? 10.834 -4.916 5.656 1.00 84.06 95 GLY A CA 1
ATOM 749 C C . GLY A 1 95 ? 11.446 -3.730 6.401 1.00 84.06 95 GLY A C 1
ATOM 750 O O . GLY A 1 95 ? 12.511 -3.886 7.000 1.00 84.06 95 GLY A O 1
ATOM 751 N N . ASP A 1 96 ? 10.763 -2.587 6.395 1.00 85.44 96 ASP A N 1
ATOM 752 C CA . ASP A 1 96 ? 11.128 -1.412 7.174 1.00 85.44 96 ASP A CA 1
ATOM 753 C C . ASP A 1 96 ? 10.760 -1.607 8.653 1.00 85.44 96 ASP A C 1
ATOM 755 O O . ASP A 1 96 ? 9.725 -2.185 9.004 1.00 85.44 96 ASP A O 1
ATOM 759 N N . LYS A 1 97 ? 11.621 -1.107 9.529 1.00 84.31 97 LYS A N 1
ATOM 760 C CA . LYS A 1 97 ? 11.403 -1.000 10.971 1.00 84.31 97 LYS A CA 1
ATOM 761 C C . LYS A 1 97 ? 10.684 0.306 11.290 1.00 84.31 97 LYS A C 1
ATOM 763 O O . LYS A 1 97 ? 10.821 1.283 10.568 1.00 84.31 97 LYS A O 1
ATOM 768 N N . ASP A 1 98 ? 10.068 0.359 12.463 1.00 78.88 98 ASP A N 1
ATOM 769 C CA . ASP A 1 98 ? 9.438 1.566 13.023 1.00 78.88 98 ASP A CA 1
ATOM 770 C C . ASP A 1 98 ? 10.391 2.781 13.114 1.00 78.88 98 ASP A C 1
ATOM 772 O O . ASP A 1 98 ? 9.978 3.932 13.101 1.00 78.88 98 ASP A O 1
ATOM 776 N N . THR A 1 99 ? 11.704 2.534 13.174 1.00 81.06 99 THR A N 1
ATOM 777 C CA . THR A 1 99 ? 12.734 3.583 13.210 1.00 81.06 99 THR A CA 1
ATOM 778 C C . THR A 1 99 ? 13.211 4.041 11.836 1.00 81.06 99 THR A C 1
ATOM 780 O O . THR A 1 99 ? 14.038 4.953 11.759 1.00 81.06 99 THR A O 1
ATOM 783 N N . ASP A 1 100 ? 12.810 3.348 10.771 1.00 82.94 100 ASP A N 1
ATOM 784 C CA . ASP A 1 100 ? 13.263 3.681 9.428 1.00 82.94 100 ASP A CA 1
ATOM 785 C C . ASP A 1 100 ? 12.584 4.976 8.959 1.00 82.94 100 ASP A C 1
ATOM 787 O O . ASP A 1 100 ? 11.427 5.242 9.290 1.00 82.94 100 ASP A O 1
ATOM 791 N N . PRO A 1 101 ? 13.308 5.836 8.225 1.00 74.88 101 PRO A N 1
ATOM 792 C CA . PRO A 1 101 ? 12.804 7.148 7.860 1.00 74.88 101 PRO A CA 1
ATOM 793 C C . PRO A 1 101 ? 11.572 7.031 6.959 1.00 74.88 101 PRO A C 1
ATOM 795 O O . PRO A 1 101 ? 11.625 6.461 5.869 1.00 74.88 101 PRO A O 1
ATOM 798 N N . VAL A 1 102 ? 10.474 7.629 7.413 1.00 72.31 102 VAL A N 1
ATOM 799 C CA . VAL A 1 102 ? 9.212 7.729 6.663 1.00 72.31 102 VAL A CA 1
ATOM 800 C C . VAL A 1 102 ? 9.200 8.926 5.705 1.00 72.31 102 VAL A C 1
ATOM 802 O O . VAL A 1 102 ? 8.425 8.965 4.752 1.00 72.31 102 VAL A O 1
ATOM 805 N N . GLU A 1 103 ? 10.113 9.876 5.919 1.00 73.19 103 GLU A N 1
ATOM 806 C CA . GLU A 1 103 ? 10.335 11.043 5.071 1.00 73.19 103 GLU A CA 1
ATOM 807 C C . GLU A 1 103 ? 11.697 10.961 4.378 1.00 73.19 103 GLU A C 1
ATOM 809 O O . GLU A 1 103 ? 12.709 10.568 4.965 1.00 73.19 103 GLU A O 1
ATOM 814 N N . LEU A 1 104 ? 11.734 11.374 3.114 1.00 73.31 104 LEU A N 1
ATOM 815 C CA . LEU A 1 104 ? 12.985 11.555 2.390 1.00 73.31 104 LEU A CA 1
ATOM 816 C C . LEU A 1 104 ? 13.491 12.980 2.618 1.00 73.31 104 LEU A C 1
ATOM 818 O O . LEU A 1 104 ? 12.749 13.937 2.408 1.00 73.31 104 LEU A O 1
ATOM 822 N N . ASP A 1 105 ? 14.768 13.125 2.985 1.00 80.25 105 ASP A N 1
ATOM 823 C CA . ASP A 1 105 ? 15.416 14.437 3.054 1.00 80.25 105 ASP A CA 1
ATOM 824 C C . ASP A 1 105 ? 15.359 15.103 1.673 1.00 80.25 105 ASP A C 1
ATOM 826 O O . ASP A 1 105 ? 16.036 14.690 0.726 1.00 80.25 105 ASP A O 1
ATOM 830 N N . GLN A 1 106 ? 14.544 16.150 1.572 1.00 74.38 106 GLN A N 1
ATOM 831 C CA . GLN A 1 106 ? 14.301 16.866 0.332 1.00 74.38 106 GLN A CA 1
ATOM 832 C C . GLN A 1 106 ? 15.604 17.403 -0.276 1.00 74.38 106 GLN A C 1
ATOM 834 O O . GLN A 1 106 ? 15.777 17.358 -1.494 1.00 74.38 106 GLN A O 1
ATOM 839 N N . ASP A 1 107 ? 16.554 17.862 0.542 1.00 77.69 107 ASP A N 1
ATOM 840 C CA . ASP A 1 107 ? 17.834 18.364 0.047 1.00 77.69 107 ASP A CA 1
ATOM 841 C C . ASP A 1 107 ? 18.722 17.239 -0.479 1.00 77.69 107 ASP A C 1
ATOM 843 O O . ASP A 1 107 ? 19.479 17.440 -1.436 1.00 77.69 107 ASP A O 1
ATOM 847 N N . LEU A 1 108 ? 18.669 16.059 0.139 1.00 77.81 108 LEU A N 1
ATOM 848 C CA . LEU A 1 108 ? 19.352 14.873 -0.371 1.00 77.81 108 LEU A CA 1
ATOM 849 C C . LEU A 1 108 ? 18.743 14.444 -1.708 1.00 77.81 108 LEU A C 1
ATOM 851 O O . LEU A 1 108 ? 19.482 14.290 -2.679 1.00 77.81 108 LEU A O 1
ATOM 855 N N . VAL A 1 109 ? 17.414 14.343 -1.786 1.00 74.00 109 VAL A N 1
ATOM 856 C CA . VAL A 1 109 ? 16.691 13.989 -3.017 1.00 74.00 109 VAL A CA 1
ATOM 857 C C . VAL A 1 109 ? 17.031 14.963 -4.142 1.00 74.00 109 VAL A C 1
ATOM 859 O O . VAL A 1 109 ? 17.440 14.531 -5.221 1.00 74.00 109 VAL A O 1
ATOM 862 N N . ASN A 1 110 ? 16.955 16.271 -3.885 1.00 70.88 110 ASN A N 1
ATOM 863 C CA . ASN A 1 110 ? 17.290 17.309 -4.861 1.00 70.88 110 ASN A CA 1
ATOM 864 C C . ASN A 1 110 ? 18.724 17.150 -5.390 1.00 70.88 110 ASN A C 1
ATOM 866 O O . ASN A 1 110 ? 18.960 17.224 -6.598 1.00 70.88 110 ASN A O 1
ATOM 870 N N . ARG A 1 111 ? 19.688 16.891 -4.495 1.00 75.44 111 ARG A N 1
ATOM 871 C CA . ARG A 1 111 ? 21.099 16.686 -4.859 1.00 75.44 111 ARG A CA 1
ATOM 872 C C . ARG A 1 111 ? 21.304 15.420 -5.687 1.00 75.44 111 AR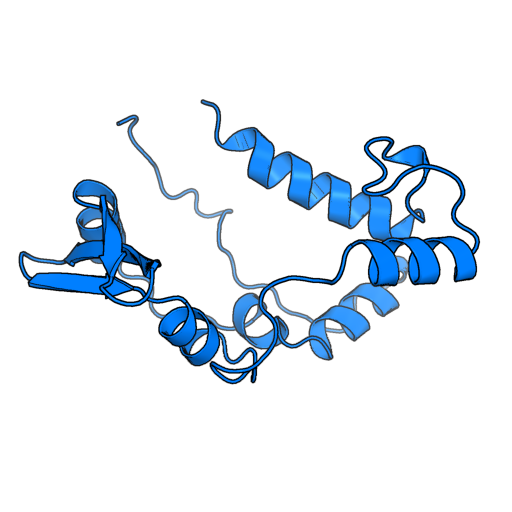G A C 1
ATOM 874 O O . ARG A 1 111 ? 22.016 15.475 -6.688 1.00 75.44 111 ARG A O 1
ATOM 881 N N . THR A 1 112 ? 20.682 14.303 -5.314 1.00 71.50 112 THR A N 1
ATOM 882 C CA . THR A 1 112 ? 20.768 13.039 -6.063 1.00 71.50 112 THR A CA 1
ATOM 883 C C . THR A 1 112 ? 20.151 13.184 -7.454 1.00 71.50 112 THR A C 1
ATOM 885 O O . THR A 1 112 ? 20.761 12.782 -8.442 1.00 71.50 112 THR A O 1
ATOM 888 N N . VAL A 1 113 ? 18.974 13.807 -7.558 1.00 68.50 113 VAL A N 1
ATOM 889 C CA . VAL A 1 113 ? 18.289 14.057 -8.837 1.00 68.50 113 VAL A CA 1
ATOM 890 C C . VAL A 1 113 ? 19.144 14.931 -9.758 1.00 68.50 113 VAL A C 1
ATOM 892 O O . VAL A 1 113 ? 19.319 14.591 -10.929 1.00 68.50 113 VAL A O 1
ATOM 895 N N . TYR A 1 114 ? 19.768 15.981 -9.217 1.00 68.00 114 TYR A N 1
ATOM 896 C CA . TYR A 1 114 ? 20.727 16.807 -9.954 1.00 68.00 114 TYR A CA 1
ATOM 897 C C . TYR A 1 114 ? 21.945 16.002 -10.442 1.00 68.00 114 TYR A C 1
ATOM 899 O O . TYR A 1 114 ? 22.344 16.110 -11.600 1.00 68.00 114 TYR A O 1
ATOM 907 N N . GLN A 1 115 ? 22.517 15.137 -9.594 1.00 72.38 115 GLN A N 1
ATOM 908 C CA . GLN A 1 115 ? 23.645 14.267 -9.962 1.00 72.38 115 GLN A CA 1
ATOM 909 C C . GLN A 1 115 ? 23.295 13.235 -11.044 1.00 72.38 115 GLN A C 1
ATOM 911 O O . GLN A 1 115 ? 24.174 12.824 -11.799 1.00 72.38 115 GLN A O 1
ATOM 916 N N . MET A 1 116 ? 22.024 12.845 -11.155 1.00 66.44 116 MET A N 1
ATOM 917 C CA . MET A 1 116 ? 21.519 11.978 -12.225 1.00 66.44 116 MET A CA 1
ATOM 918 C C . MET A 1 116 ? 21.291 12.720 -13.556 1.00 66.44 116 MET A C 1
ATOM 920 O O . MET A 1 116 ? 20.857 12.105 -14.527 1.00 66.44 116 MET A O 1
ATOM 924 N N . GLY A 1 117 ? 21.603 14.021 -13.628 1.00 65.56 117 GLY A N 1
ATOM 925 C CA . GLY A 1 117 ? 21.509 14.823 -14.851 1.00 65.56 117 GLY A CA 1
ATOM 926 C C . GLY A 1 117 ? 20.131 15.437 -15.101 1.00 65.56 117 GLY A C 1
ATOM 927 O O . GLY A 1 117 ? 19.850 15.858 -16.222 1.00 65.56 117 GLY A O 1
ATOM 928 N N . HIS A 1 118 ? 19.264 15.484 -14.085 1.00 63.59 118 HIS A N 1
ATOM 929 C CA . HIS A 1 118 ? 17.990 16.195 -14.166 1.00 63.59 118 HIS A CA 1
ATOM 930 C C . HIS A 1 118 ? 18.163 17.662 -13.748 1.00 63.59 118 HIS A C 1
ATOM 932 O O . HIS A 1 118 ? 18.708 17.962 -12.687 1.00 63.59 118 HIS A O 1
ATOM 938 N N . GLU A 1 119 ? 17.656 18.579 -14.571 1.00 63.34 119 GLU A N 1
ATOM 939 C CA . GLU A 1 119 ? 17.652 20.023 -14.312 1.00 63.34 119 GLU A CA 1
ATOM 940 C C . GLU A 1 119 ? 16.270 20.487 -13.806 1.00 63.34 119 GLU A C 1
ATOM 942 O O . GLU A 1 119 ? 15.240 19.945 -14.213 1.00 63.34 119 GLU A O 1
ATOM 947 N N . GLY A 1 120 ? 16.235 21.512 -12.944 1.00 65.00 120 GLY A N 1
ATOM 948 C CA . GLY A 1 120 ? 15.000 22.131 -12.431 1.00 65.00 120 GLY A CA 1
ATOM 949 C C . GLY A 1 120 ? 14.745 21.921 -10.932 1.00 65.00 120 GLY A C 1
ATOM 950 O O . GLY A 1 120 ? 15.581 21.378 -10.215 1.00 65.00 120 GLY A O 1
ATOM 951 N N . ALA A 1 121 ? 13.590 22.395 -10.449 1.00 59.66 121 ALA A N 1
ATOM 952 C CA . ALA A 1 121 ? 13.149 22.208 -9.064 1.00 59.66 121 ALA A CA 1
ATOM 953 C C . ALA A 1 121 ? 12.384 20.882 -8.908 1.00 59.66 121 ALA A C 1
ATOM 955 O O . ALA A 1 121 ? 11.549 20.545 -9.750 1.00 59.66 121 ALA A O 1
ATOM 956 N N . TYR A 1 122 ? 12.660 20.143 -7.832 1.00 57.28 122 TYR A N 1
ATOM 957 C CA . TYR A 1 122 ? 11.987 18.885 -7.501 1.00 57.28 122 TYR A CA 1
ATOM 958 C C . TYR A 1 122 ? 10.887 19.109 -6.435 1.00 57.28 122 TYR A C 1
ATOM 960 O O . TYR A 1 122 ? 11.077 19.937 -5.539 1.00 57.28 122 TYR A O 1
ATOM 968 N N . PRO A 1 123 ? 9.754 18.377 -6.491 1.00 54.59 123 PRO A N 1
ATOM 969 C CA . PRO A 1 123 ? 9.412 17.368 -7.495 1.00 54.59 123 PRO A CA 1
ATOM 970 C C . PRO A 1 123 ? 9.150 18.001 -8.870 1.00 54.59 123 PRO A C 1
ATOM 972 O O . PRO A 1 123 ? 8.513 19.054 -8.939 1.00 54.59 123 PRO A O 1
ATOM 975 N N . PRO A 1 124 ? 9.634 17.393 -9.975 1.00 56.19 124 PRO A N 1
ATOM 976 C CA . PRO A 1 124 ? 9.355 17.891 -11.309 1.00 56.19 124 PRO A CA 1
ATOM 977 C C . PRO A 1 124 ? 7.853 17.762 -11.557 1.00 56.19 124 PRO A C 1
ATOM 979 O O . PRO A 1 124 ? 7.341 16.699 -11.897 1.00 56.19 124 PRO A O 1
ATOM 982 N N . THR A 1 125 ? 7.133 18.869 -11.402 1.00 51.28 125 THR A N 1
ATOM 983 C CA . THR A 1 125 ? 5.711 18.980 -11.759 1.00 51.28 125 THR A CA 1
ATOM 984 C C . THR A 1 125 ? 5.505 18.848 -13.269 1.00 51.28 125 THR A C 1
ATOM 986 O O . THR A 1 125 ? 4.402 18.583 -13.744 1.00 51.28 125 THR A O 1
ATOM 989 N N . GLU A 1 126 ? 6.582 18.963 -14.047 1.00 58.09 126 GLU A N 1
ATOM 990 C CA . GLU A 1 126 ? 6.572 18.773 -15.486 1.00 58.09 126 GLU A CA 1
ATOM 991 C C . GLU A 1 126 ? 6.964 17.333 -15.859 1.00 58.09 126 GLU A C 1
ATOM 993 O O . GLU A 1 126 ? 8.138 16.971 -15.924 1.00 58.09 126 GLU A O 1
ATOM 998 N N . LYS A 1 127 ? 5.963 16.522 -16.220 1.00 55.75 127 LYS A N 1
ATOM 999 C CA . LYS A 1 127 ? 6.081 15.128 -16.704 1.00 55.75 127 LYS A CA 1
ATOM 1000 C C . LYS A 1 127 ? 7.184 14.910 -17.761 1.00 55.75 127 LYS A C 1
ATOM 1002 O O . LYS A 1 127 ? 7.746 13.820 -17.859 1.00 55.75 127 LYS A O 1
ATOM 1007 N N . LYS A 1 128 ? 7.523 15.946 -18.542 1.00 59.66 128 LYS A N 1
ATOM 1008 C CA . LYS A 1 128 ? 8.593 15.944 -19.559 1.00 59.66 128 LYS A CA 1
ATOM 1009 C C . LYS A 1 128 ? 10.021 15.826 -18.989 1.00 59.66 128 LYS A C 1
ATOM 1011 O O . LYS A 1 128 ? 10.926 15.488 -19.744 1.00 59.66 128 LYS A O 1
ATOM 1016 N N . LEU A 1 129 ? 10.216 16.083 -17.696 1.00 59.56 129 LEU A N 1
ATOM 1017 C CA . LEU A 1 129 ? 11.520 16.013 -17.023 1.00 59.56 129 LEU A CA 1
ATOM 1018 C C . LEU A 1 129 ? 11.825 14.616 -16.461 1.00 59.56 129 LEU A C 1
ATOM 1020 O O . LEU A 1 129 ? 12.971 14.315 -16.134 1.00 59.56 129 LEU A O 1
ATOM 1024 N N . LEU A 1 130 ? 10.817 13.741 -16.397 1.00 60.44 130 LEU A N 1
ATOM 1025 C CA . LEU A 1 130 ? 11.003 12.333 -16.063 1.00 60.44 130 LEU A CA 1
ATOM 1026 C C . LEU A 1 130 ? 11.547 11.571 -17.273 1.00 60.44 130 LEU A C 1
ATOM 1028 O O . LEU A 1 130 ? 11.094 11.781 -18.409 1.00 60.44 130 LEU A O 1
ATOM 1032 N N . HIS A 1 131 ? 12.474 10.645 -17.010 1.00 63.88 131 HIS A N 1
ATOM 1033 C CA . HIS A 1 131 ? 12.930 9.671 -17.998 1.00 63.88 131 HIS A CA 1
ATOM 1034 C C . HIS A 1 131 ? 11.714 8.933 -18.597 1.00 63.88 131 HIS A C 1
ATOM 1036 O O . HIS A 1 131 ? 10.786 8.626 -17.844 1.00 63.88 131 HIS A O 1
ATOM 1042 N N . PRO A 1 132 ? 11.688 8.609 -19.906 1.00 65.00 132 PRO A N 1
ATOM 1043 C CA . PRO A 1 132 ? 10.533 7.975 -20.551 1.00 65.00 132 PRO A CA 1
ATOM 1044 C C . PRO A 1 132 ? 9.955 6.762 -19.800 1.00 65.00 132 PRO A C 1
ATOM 1046 O O . PRO A 1 132 ? 8.737 6.654 -19.689 1.00 65.00 132 PRO A O 1
ATOM 1049 N N . TYR A 1 133 ? 10.811 5.916 -19.210 1.00 60.62 133 TYR A N 1
ATOM 1050 C CA . TYR A 1 133 ? 10.398 4.791 -18.353 1.00 60.62 133 TYR A CA 1
ATOM 1051 C C . TYR A 1 133 ? 9.583 5.233 -17.121 1.00 60.62 133 TYR A C 1
ATOM 1053 O O . TYR A 1 133 ? 8.476 4.750 -16.899 1.00 60.62 133 TYR A O 1
ATOM 1061 N N . TRP A 1 134 ? 10.080 6.207 -16.355 1.00 62.44 134 TRP A N 1
ATOM 1062 C CA . TRP A 1 134 ? 9.413 6.720 -15.150 1.00 62.44 134 TRP A CA 1
ATOM 1063 C C . TRP A 1 134 ? 8.226 7.625 -15.464 1.00 62.44 134 TRP A C 1
ATOM 1065 O O . TRP A 1 134 ? 7.326 7.782 -14.646 1.00 62.44 134 TRP A O 1
ATOM 1075 N N . ARG A 1 135 ? 8.185 8.196 -16.672 1.00 65.62 135 ARG A N 1
ATOM 1076 C CA . ARG A 1 135 ? 7.070 9.017 -17.141 1.00 65.62 135 ARG A CA 1
ATOM 1077 C C . ARG A 1 135 ? 5.774 8.217 -17.245 1.00 65.62 135 ARG A C 1
ATOM 1079 O O . ARG A 1 135 ? 4.716 8.778 -16.968 1.00 65.62 135 ARG A O 1
ATOM 1086 N N . TYR A 1 136 ? 5.849 6.950 -17.656 1.00 65.19 136 TYR A N 1
ATOM 1087 C CA . TYR A 1 136 ? 4.682 6.070 -17.713 1.00 65.19 136 TYR A CA 1
ATOM 1088 C C . TYR A 1 136 ? 4.208 5.695 -16.308 1.00 65.19 136 TYR A C 1
ATOM 1090 O O . TYR A 1 136 ? 3.038 5.885 -15.999 1.00 65.19 136 TYR A O 1
ATOM 1098 N N . LEU A 1 137 ? 5.119 5.287 -15.419 1.00 66.50 137 LEU A N 1
ATOM 1099 C CA . LEU A 1 137 ? 4.762 4.989 -14.030 1.00 66.50 137 LEU A CA 1
ATOM 1100 C C . LEU A 1 137 ? 4.148 6.209 -13.326 1.00 66.50 137 LEU A C 1
ATOM 1102 O O . LEU A 1 137 ? 3.074 6.110 -12.743 1.00 66.50 137 LEU A O 1
ATOM 1106 N N . ALA A 1 138 ? 4.773 7.381 -13.454 1.00 67.19 138 ALA A N 1
ATOM 1107 C CA . ALA A 1 138 ? 4.240 8.623 -12.906 1.00 67.19 138 ALA A CA 1
ATOM 1108 C C . ALA A 1 138 ? 2.899 9.013 -13.542 1.00 67.19 138 ALA A C 1
ATOM 1110 O O . ALA A 1 138 ? 2.046 9.568 -12.861 1.00 67.19 138 ALA A O 1
ATOM 1111 N N . HIS A 1 139 ? 2.685 8.717 -14.830 1.00 66.50 139 HIS A N 1
ATOM 1112 C CA . HIS A 1 139 ? 1.387 8.927 -15.470 1.00 66.50 139 HIS A CA 1
ATOM 1113 C C . HIS A 1 139 ? 0.291 8.104 -14.806 1.00 66.50 139 HIS A C 1
ATOM 1115 O O . HIS A 1 139 ? -0.747 8.669 -14.482 1.00 66.50 139 HIS A O 1
ATOM 1121 N N . VAL A 1 140 ? 0.545 6.807 -14.627 1.00 65.62 140 VAL A N 1
ATOM 1122 C CA . VAL A 1 140 ? -0.411 5.860 -14.053 1.00 65.62 140 VAL A CA 1
ATOM 1123 C C . VAL A 1 140 ? -0.685 6.219 -12.596 1.00 65.62 140 VAL A C 1
ATOM 1125 O O . VAL A 1 140 ? -1.841 6.309 -12.206 1.00 65.62 140 VAL A O 1
ATOM 1128 N N . LEU A 1 141 ? 0.352 6.518 -11.807 1.00 64.44 141 LEU A N 1
ATOM 1129 C CA . LEU A 1 141 ? 0.191 6.936 -10.412 1.00 64.44 141 LEU A CA 1
ATOM 1130 C C . LEU A 1 141 ? -0.613 8.234 -10.288 1.00 64.44 141 LEU A C 1
ATOM 1132 O O . LEU A 1 141 ? -1.550 8.297 -9.499 1.00 64.44 141 LEU A O 1
ATOM 1136 N N . LEU A 1 142 ? -0.286 9.255 -11.088 1.00 61.91 142 LEU A N 1
ATOM 1137 C CA . LEU A 1 142 ? -1.044 10.504 -11.089 1.00 61.91 142 LEU A CA 1
ATOM 1138 C C . LEU A 1 142 ? -2.491 10.267 -11.506 1.00 61.91 142 LEU A C 1
ATOM 1140 O O . LEU A 1 142 ? -3.377 10.814 -10.868 1.00 61.91 142 LEU A O 1
ATOM 1144 N N . GLU A 1 143 ? -2.750 9.456 -12.529 1.00 58.34 143 GLU A N 1
ATOM 1145 C CA . GLU A 1 143 ? -4.109 9.153 -12.985 1.00 58.34 143 GLU A CA 1
ATOM 1146 C C . GLU A 1 143 ? -4.923 8.435 -11.902 1.00 58.34 143 GLU A C 1
ATOM 1148 O O . GLU A 1 143 ? -6.009 8.905 -11.579 1.00 58.34 143 GLU A O 1
ATOM 1153 N N . LEU A 1 144 ? -4.356 7.414 -11.250 1.00 51.59 144 LEU A N 1
ATOM 1154 C CA . LEU A 1 144 ? -4.991 6.690 -10.141 1.00 51.59 144 LEU A CA 1
ATOM 1155 C C . LEU A 1 144 ? -5.331 7.606 -8.954 1.00 51.59 144 LEU A C 1
ATOM 1157 O O . LEU A 1 144 ? -6.421 7.513 -8.390 1.00 51.59 144 LEU A O 1
ATOM 1161 N N . ILE A 1 145 ? -4.424 8.520 -8.594 1.00 50.00 145 ILE A N 1
ATOM 1162 C CA . ILE A 1 145 ? -4.637 9.479 -7.497 1.00 50.00 145 ILE A CA 1
ATOM 1163 C C . ILE A 1 145 ? -5.663 10.556 -7.907 1.00 50.00 145 ILE A C 1
ATOM 1165 O O . ILE A 1 145 ? -6.511 10.955 -7.103 1.00 50.00 145 ILE A O 1
ATOM 1169 N N . SER A 1 146 ? -5.635 10.992 -9.171 1.00 50.38 146 SER A N 1
ATOM 1170 C CA . SER A 1 146 ? -6.527 12.025 -9.727 1.00 50.38 146 SER A CA 1
ATOM 1171 C C . SER A 1 146 ? -7.968 11.547 -9.887 1.00 50.38 146 SER A C 1
ATOM 1173 O O . SER A 1 146 ? -8.897 12.337 -9.728 1.00 50.38 146 SER A O 1
ATOM 1175 N N . THR A 1 147 ? -8.179 10.263 -10.183 1.00 41.94 147 THR A N 1
ATOM 1176 C CA . THR A 1 147 ? -9.519 9.680 -10.346 1.00 41.94 147 THR A CA 1
ATOM 1177 C C . THR A 1 147 ? -10.304 9.543 -9.037 1.00 41.94 147 THR A C 1
ATOM 1179 O O . THR A 1 147 ? -11.460 9.139 -9.079 1.00 41.94 147 THR A O 1
ATOM 1182 N N . SER A 1 148 ? -9.736 9.923 -7.885 1.00 39.84 148 SER A N 1
ATOM 1183 C CA . SER A 1 148 ? -10.471 9.978 -6.609 1.00 39.84 148 SER A CA 1
ATOM 1184 C C . SER A 1 148 ? -11.354 11.227 -6.431 1.00 39.84 148 SER A C 1
ATOM 1186 O O . SER A 1 148 ? -12.027 11.352 -5.409 1.00 39.84 148 SER A O 1
ATOM 1188 N N . GLN A 1 149 ? -11.407 12.139 -7.411 1.00 36.59 149 GLN A N 1
ATOM 1189 C CA . GLN A 1 149 ? -12.403 13.216 -7.439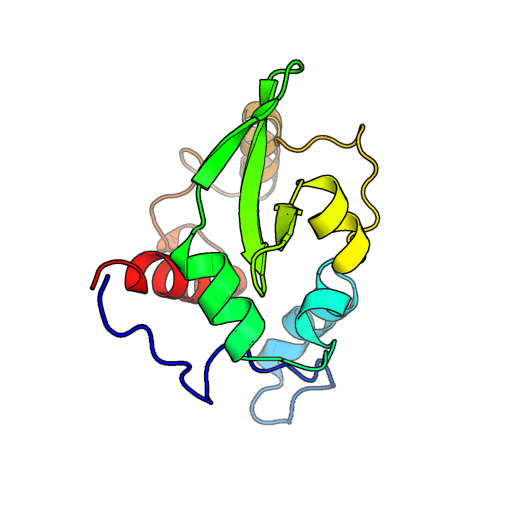 1.00 36.59 149 GLN A CA 1
ATOM 1190 C C . GLN A 1 149 ? -13.534 12.891 -8.422 1.00 36.59 149 GLN A C 1
ATOM 1192 O O . GLN A 1 149 ? -13.452 13.200 -9.611 1.00 36.59 149 GLN A O 1
ATOM 1197 N N . GLY A 1 150 ? -14.592 12.270 -7.896 1.00 34.81 150 GLY A N 1
ATOM 1198 C CA . GLY A 1 150 ? -15.851 11.988 -8.592 1.00 34.81 150 GLY A CA 1
ATOM 1199 C C . GLY A 1 150 ? -16.888 11.376 -7.667 1.00 34.81 150 GLY A C 1
ATOM 1200 O O . GLY A 1 150 ? -16.793 10.155 -7.430 1.00 34.81 150 GLY A O 1
#